Protein AF-A0A4Q4V9P5-F1 (afdb_monomer)

pLDDT: mean 83.73, std 13.85, range [44.72, 98.06]

Radius of gyration: 25.58 Å; Cα contacts (8 Å, |Δi|>4): 41; chains: 1; bounding box: 53×33×78 Å

Solvent-accessible surface area (backbone atoms only — not comparable to full-atom values): 6471 Å² total; per-residue (Å²): 137,84,85,77,82,75,80,79,48,75,67,56,53,50,54,52,51,49,55,50,50,52,51,50,50,51,51,50,60,70,66,47,73,77,72,51,42,50,58,52,49,56,57,54,53,74,74,48,56,68,74,62,27,68,66,43,48,65,42,52,48,39,56,76,77,36,54,87,86,70,34,49,71,67,35,53,52,36,50,66,35,52,64,52,38,52,54,52,53,38,74,74,69,56,60,74,64,58,57,51,50,52,53,53,54,62,76,71,110

Sequence (109 aa):
MSTSTQAPSAVQQLQARIKEFEKQVQQLAAAAPIPKPADRILAVATFLTGDALDWFEPVMRNYLENSKADQEKNTKTLFFNYVNFEEKLKANFENPDKERTAAQQILRL

Mean predicted aligned error: 13.12 Å

Structure (mmCIF, N/CA/C/O backbone):
data_AF-A0A4Q4V9P5-F1
#
_entry.id   AF-A0A4Q4V9P5-F1
#
loop_
_atom_site.group_PDB
_atom_site.id
_atom_site.type_symbol
_atom_site.label_atom_id
_atom_site.label_alt_id
_atom_site.label_comp_id
_atom_site.label_asym_id
_atom_site.label_entity_id
_atom_site.label_seq_id
_atom_site.pdbx_PDB_ins_code
_atom_site.Cartn_x
_atom_site.Cartn_y
_atom_site.Cartn_z
_atom_site.occupancy
_atom_site.B_iso_or_equiv
_atom_site.auth_seq_id
_atom_site.auth_comp_id
_atom_site.auth_asym_id
_atom_site.auth_atom_id
_atom_site.pdbx_PDB_model_num
ATOM 1 N N . MET A 1 1 ? 24.947 10.610 64.861 1.00 44.72 1 MET A N 1
ATOM 2 C CA . MET A 1 1 ? 23.774 11.179 64.167 1.00 44.72 1 MET A CA 1
ATOM 3 C C . MET A 1 1 ? 23.387 10.205 63.070 1.00 44.72 1 MET A C 1
ATOM 5 O O . MET A 1 1 ? 24.099 10.120 62.080 1.00 44.72 1 MET A O 1
ATOM 9 N N . SER A 1 2 ? 22.357 9.392 63.293 1.00 48.12 2 SER A N 1
ATOM 10 C CA . SER A 1 2 ? 21.943 8.357 62.341 1.00 48.12 2 SER A CA 1
ATOM 11 C C . SER A 1 2 ? 20.871 8.935 61.428 1.00 48.12 2 SER A C 1
ATOM 13 O O . SER A 1 2 ? 19.750 9.178 61.868 1.00 48.12 2 SER A O 1
ATOM 15 N N . THR A 1 3 ? 21.206 9.193 60.167 1.00 49.91 3 THR A N 1
ATOM 16 C CA . THR A 1 3 ? 20.213 9.533 59.145 1.00 49.91 3 THR A CA 1
ATOM 17 C C . THR A 1 3 ? 19.441 8.268 58.802 1.00 49.91 3 THR A C 1
ATOM 19 O O . THR A 1 3 ? 19.940 7.396 58.096 1.00 49.91 3 THR A O 1
ATOM 22 N N . SER A 1 4 ? 18.242 8.139 59.362 1.00 49.66 4 SER A N 1
ATOM 23 C CA . SER A 1 4 ? 17.303 7.086 58.996 1.00 49.66 4 SER A CA 1
ATOM 24 C C . SER A 1 4 ? 16.743 7.409 57.610 1.00 49.66 4 SER A C 1
ATOM 26 O O . SER A 1 4 ? 16.016 8.388 57.439 1.00 49.66 4 SER A O 1
ATOM 28 N N . THR A 1 5 ? 17.135 6.635 56.599 1.00 63.81 5 THR A N 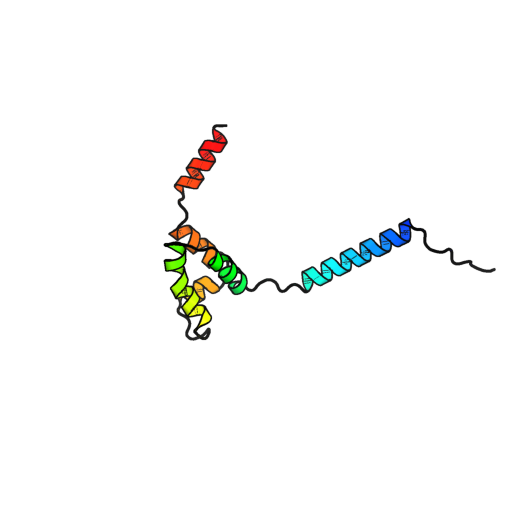1
ATOM 29 C CA . THR A 1 5 ? 16.553 6.718 55.258 1.00 63.81 5 THR A CA 1
ATOM 30 C C . THR A 1 5 ? 15.109 6.237 55.338 1.00 63.81 5 THR A C 1
ATOM 32 O O . THR A 1 5 ? 14.842 5.042 55.453 1.00 63.81 5 THR A O 1
ATOM 35 N N . GLN A 1 6 ? 14.171 7.181 55.328 1.00 69.56 6 GLN A N 1
ATOM 36 C CA . GLN A 1 6 ? 12.744 6.892 55.341 1.00 69.56 6 GLN A CA 1
ATOM 37 C C . GLN A 1 6 ? 12.351 6.219 54.019 1.00 69.56 6 GLN A C 1
ATOM 39 O O . GLN A 1 6 ? 12.716 6.693 52.941 1.00 69.56 6 GLN A O 1
ATOM 44 N N . ALA A 1 7 ? 11.633 5.097 54.100 1.00 75.69 7 ALA A N 1
ATOM 45 C CA . ALA A 1 7 ? 11.156 4.394 52.916 1.00 75.69 7 ALA A CA 1
ATOM 46 C C . ALA A 1 7 ? 10.215 5.302 52.096 1.00 75.69 7 ALA A C 1
ATOM 48 O O . ALA A 1 7 ? 9.404 6.024 52.687 1.00 75.69 7 ALA A O 1
ATOM 49 N N . PRO A 1 8 ? 10.299 5.277 50.753 1.00 78.38 8 PRO A N 1
ATOM 50 C CA . PRO A 1 8 ? 9.477 6.130 49.908 1.00 78.38 8 PRO A CA 1
ATOM 51 C C . PRO A 1 8 ? 7.991 5.818 50.092 1.00 78.38 8 PRO A C 1
ATOM 53 O O . PRO A 1 8 ? 7.591 4.654 50.173 1.00 78.38 8 PRO A O 1
ATOM 56 N N . SER A 1 9 ? 7.169 6.865 50.130 1.00 90.69 9 SER A N 1
ATOM 57 C CA . SER A 1 9 ? 5.720 6.740 50.293 1.00 90.69 9 SER A CA 1
ATOM 58 C C . SER A 1 9 ? 5.076 6.032 49.096 1.00 90.69 9 SER A C 1
ATOM 60 O O . SER A 1 9 ? 5.631 5.996 47.996 1.00 90.69 9 SER A O 1
ATOM 62 N N . ALA A 1 10 ? 3.857 5.519 49.276 1.00 89.12 10 ALA A N 1
ATOM 63 C CA . ALA A 1 10 ? 3.098 4.886 48.194 1.00 89.12 10 ALA A CA 1
ATOM 64 C C . ALA A 1 10 ? 2.928 5.807 46.965 1.00 89.12 10 ALA A C 1
ATOM 66 O O . ALA A 1 10 ? 2.981 5.346 45.826 1.00 89.12 10 ALA A O 1
ATOM 67 N N . VAL A 1 11 ? 2.797 7.120 47.186 1.00 92.12 11 VAL A N 1
ATOM 68 C CA . VAL A 1 11 ? 2.692 8.121 46.112 1.00 92.12 11 VAL A CA 1
ATOM 69 C C . VAL A 1 11 ? 4.005 8.240 45.335 1.00 92.12 11 VAL A C 1
ATOM 71 O O . VAL A 1 11 ? 3.989 8.254 44.106 1.00 92.12 11 VAL A O 1
ATOM 74 N N . GLN A 1 12 ? 5.147 8.264 46.026 1.00 87.94 12 GLN A N 1
ATOM 75 C CA . GLN A 1 12 ? 6.465 8.325 45.383 1.00 87.94 12 GLN A CA 1
ATOM 76 C C . GLN A 1 12 ? 6.755 7.055 44.573 1.00 87.94 12 GLN A C 1
ATOM 78 O O . GLN A 1 12 ? 7.288 7.128 43.466 1.00 87.94 12 GLN A O 1
ATOM 83 N N . GLN A 1 13 ? 6.345 5.895 45.090 1.00 88.38 13 GLN A N 1
ATOM 84 C CA . GLN A 1 13 ? 6.458 4.622 44.378 1.00 88.38 13 GLN A CA 1
ATOM 85 C C . GLN A 1 13 ? 5.586 4.596 43.113 1.00 88.38 13 GLN A C 1
ATOM 87 O O . GLN A 1 13 ? 6.043 4.154 42.059 1.00 88.38 13 GLN A O 1
ATOM 92 N N . LEU A 1 14 ? 4.353 5.111 43.182 1.00 88.94 14 LEU A N 1
ATOM 93 C CA . LEU A 1 14 ? 3.466 5.202 42.020 1.00 88.94 14 LEU A CA 1
ATOM 94 C C . LEU A 1 14 ? 4.024 6.151 40.948 1.00 88.94 14 LEU A C 1
ATOM 96 O O . LEU A 1 14 ? 4.045 5.797 39.771 1.00 88.94 14 LEU A O 1
ATOM 100 N N . GLN A 1 15 ? 4.543 7.316 41.345 1.00 90.06 15 GLN A N 1
ATOM 101 C CA . GLN A 1 15 ? 5.168 8.274 40.425 1.00 90.06 15 GLN A CA 1
ATOM 102 C C . GLN A 1 15 ? 6.398 7.693 39.716 1.00 90.06 15 GLN A C 1
ATOM 104 O O . GLN A 1 15 ? 6.576 7.909 38.517 1.00 90.06 15 GLN A O 1
ATOM 109 N N . ALA A 1 16 ? 7.235 6.934 40.430 1.00 94.81 16 ALA A N 1
ATOM 110 C CA . ALA A 1 16 ? 8.385 6.259 39.833 1.00 94.81 16 ALA A CA 1
ATOM 111 C C . ALA A 1 16 ? 7.954 5.215 38.790 1.00 94.81 16 ALA A C 1
ATOM 113 O O . ALA A 1 16 ? 8.531 5.150 37.707 1.00 94.81 16 ALA A O 1
ATOM 114 N N . ARG A 1 17 ? 6.895 4.446 39.081 1.00 89.00 17 ARG A N 1
ATOM 115 C CA . ARG A 1 17 ? 6.342 3.457 38.144 1.00 89.00 17 ARG A CA 1
ATOM 116 C C . ARG A 1 17 ? 5.740 4.095 36.895 1.00 89.00 17 ARG A C 1
ATOM 118 O O . ARG A 1 17 ? 5.916 3.544 35.816 1.00 89.00 17 ARG A O 1
ATOM 125 N N . ILE A 1 18 ? 5.066 5.239 37.026 1.00 92.06 18 ILE A N 1
ATOM 126 C CA . ILE A 1 18 ? 4.519 5.978 35.877 1.00 92.06 18 ILE A CA 1
ATOM 127 C C . ILE A 1 18 ? 5.650 6.448 34.960 1.00 92.06 18 ILE A C 1
ATOM 129 O O . ILE A 1 18 ? 5.606 6.174 33.767 1.00 92.06 18 ILE A O 1
ATOM 133 N N . LYS A 1 19 ? 6.700 7.068 35.512 1.00 92.88 19 LYS A N 1
ATOM 134 C CA . LYS A 1 19 ? 7.856 7.520 34.716 1.00 92.88 19 LYS A CA 1
ATOM 135 C C . LYS A 1 19 ? 8.561 6.373 33.995 1.00 92.88 19 LYS A C 1
ATOM 137 O O . LYS A 1 19 ? 8.980 6.519 32.851 1.00 92.88 19 LYS A O 1
ATOM 142 N N . GLU A 1 20 ? 8.701 5.233 34.665 1.00 94.12 20 GLU A N 1
ATOM 143 C CA . GLU A 1 20 ? 9.303 4.048 34.055 1.00 94.12 20 GLU A CA 1
ATOM 144 C C . GLU A 1 20 ? 8.416 3.482 32.940 1.00 94.12 20 GLU A C 1
ATOM 146 O O . GLU A 1 20 ? 8.907 3.155 31.862 1.00 94.12 20 GLU A O 1
ATOM 151 N N . PHE A 1 21 ? 7.100 3.445 33.150 1.00 89.12 21 PHE A N 1
ATOM 152 C CA . PHE A 1 21 ? 6.150 3.043 32.119 1.00 89.12 21 PHE A CA 1
ATOM 153 C C . PHE A 1 21 ? 6.192 3.974 30.899 1.00 89.12 21 PHE A C 1
ATOM 155 O O . PHE A 1 21 ? 6.267 3.499 29.769 1.00 89.12 21 PHE A O 1
ATOM 162 N N . GLU A 1 22 ? 6.220 5.292 31.105 1.00 86.06 22 GLU A N 1
ATOM 163 C CA . GLU A 1 22 ? 6.345 6.280 30.024 1.00 86.06 22 GLU A CA 1
ATOM 164 C C . GLU A 1 22 ? 7.616 6.060 29.198 1.00 86.06 22 GLU A C 1
ATOM 166 O O . GLU A 1 22 ? 7.573 6.062 27.966 1.00 86.06 22 GLU A O 1
ATOM 171 N N . LYS A 1 23 ? 8.744 5.803 29.866 1.00 91.75 23 LYS A N 1
ATOM 172 C CA . LYS A 1 23 ? 10.014 5.497 29.205 1.00 91.75 23 LYS A CA 1
ATOM 173 C C . LYS A 1 23 ? 9.933 4.209 28.384 1.00 91.75 23 LYS A 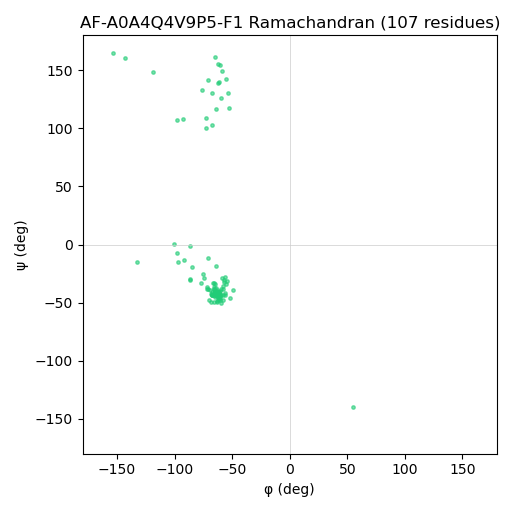C 1
ATOM 175 O O . LYS A 1 23 ? 10.432 4.175 27.260 1.00 91.75 23 LYS A O 1
ATOM 180 N N . GLN A 1 24 ? 9.295 3.169 28.917 1.00 77.81 24 GLN A N 1
ATOM 181 C CA . GLN A 1 24 ? 9.095 1.908 28.199 1.00 77.81 24 GLN A CA 1
ATOM 182 C C . GLN A 1 24 ? 8.197 2.089 26.973 1.00 77.81 24 GLN A C 1
ATOM 184 O O . GLN A 1 24 ? 8.513 1.563 25.909 1.00 77.81 24 GLN A O 1
ATOM 189 N N . VAL A 1 25 ? 7.128 2.885 27.080 1.00 80.19 25 VAL A N 1
ATOM 190 C CA . VAL A 1 25 ? 6.261 3.226 25.943 1.00 80.19 25 VAL A CA 1
ATOM 191 C C . VAL A 1 25 ? 7.037 3.999 24.877 1.00 80.19 25 VAL A C 1
ATOM 193 O O . VAL A 1 25 ? 6.931 3.672 23.698 1.00 80.19 25 VAL A O 1
ATOM 196 N N . GLN A 1 26 ? 7.862 4.975 25.264 1.00 76.44 26 GLN A N 1
ATOM 197 C CA . GLN A 1 26 ? 8.708 5.716 24.322 1.00 76.44 26 GLN A CA 1
ATOM 198 C C . GLN A 1 26 ? 9.737 4.813 23.635 1.00 76.44 26 GLN A C 1
ATOM 200 O O . GLN A 1 26 ? 9.939 4.927 22.429 1.00 76.44 26 GLN A O 1
ATOM 205 N N . GLN A 1 27 ? 10.359 3.891 24.373 1.00 73.50 27 GLN A N 1
ATOM 206 C CA . GLN A 1 27 ? 11.296 2.923 23.804 1.00 73.50 27 GLN A CA 1
ATOM 207 C C . GLN A 1 27 ? 10.606 1.947 22.855 1.00 73.50 27 GLN A C 1
ATOM 209 O O . GLN A 1 27 ? 11.135 1.695 21.779 1.00 73.50 27 GLN A O 1
ATOM 214 N N . LEU A 1 28 ? 9.422 1.440 23.205 1.00 72.31 28 LEU A N 1
ATOM 215 C CA . LEU A 1 28 ? 8.637 0.575 22.328 1.00 72.31 28 LEU A CA 1
ATOM 216 C C . LEU A 1 28 ? 8.191 1.317 21.062 1.00 72.31 28 LEU A C 1
ATOM 218 O O . LEU A 1 28 ? 8.312 0.772 19.972 1.00 72.31 28 LEU A O 1
ATOM 222 N N . ALA A 1 29 ? 7.722 2.560 21.184 1.00 71.06 29 ALA A N 1
ATOM 223 C CA . ALA A 1 29 ? 7.320 3.381 20.044 1.00 71.06 29 ALA A CA 1
ATOM 224 C C . ALA A 1 29 ? 8.505 3.738 19.130 1.00 71.06 29 ALA A C 1
ATOM 226 O O . ALA A 1 29 ? 8.351 3.756 17.914 1.00 71.06 29 ALA A O 1
ATOM 227 N N . ALA A 1 30 ? 9.689 3.983 19.698 1.00 71.25 30 ALA A N 1
ATOM 228 C CA . ALA A 1 30 ? 10.917 4.222 18.939 1.00 71.25 30 ALA A CA 1
ATOM 229 C C . ALA A 1 30 ? 11.498 2.938 18.315 1.00 71.25 30 ALA A C 1
ATOM 231 O O . ALA A 1 30 ? 12.162 3.005 17.283 1.00 71.25 30 ALA A O 1
ATOM 232 N N . ALA A 1 31 ? 11.267 1.781 18.944 1.00 68.31 31 ALA A N 1
ATOM 233 C CA . ALA A 1 31 ? 11.693 0.470 18.459 1.00 68.31 31 ALA A CA 1
ATOM 234 C C . ALA A 1 31 ? 10.705 -0.153 17.465 1.00 68.31 31 ALA A C 1
ATOM 236 O O . ALA A 1 31 ? 11.086 -1.055 16.718 1.00 68.31 31 ALA A O 1
ATOM 237 N N . ALA A 1 32 ? 9.451 0.309 17.441 1.00 67.81 32 ALA A N 1
ATOM 238 C CA . ALA A 1 32 ? 8.489 -0.074 16.425 1.00 67.81 32 ALA A CA 1
ATOM 239 C C . ALA A 1 32 ? 9.005 0.441 15.072 1.00 67.81 32 ALA A C 1
ATOM 241 O O . ALA A 1 32 ? 9.149 1.655 14.898 1.00 67.81 32 ALA A O 1
ATOM 242 N N . PRO A 1 33 ? 9.321 -0.444 14.110 1.00 67.25 33 PRO A N 1
ATOM 243 C CA . PRO A 1 33 ? 9.747 0.011 12.802 1.00 67.25 33 PRO A CA 1
ATOM 244 C C . PRO A 1 33 ? 8.624 0.858 12.211 1.00 67.25 33 PRO A C 1
ATOM 246 O O . PRO A 1 33 ? 7.482 0.404 12.127 1.00 67.25 33 PRO A O 1
ATOM 249 N N . ILE A 1 34 ? 8.951 2.088 11.802 1.00 63.78 34 ILE A N 1
ATOM 250 C CA . ILE A 1 34 ? 8.072 2.863 10.927 1.00 63.78 34 ILE A CA 1
ATOM 251 C C . ILE A 1 34 ? 7.776 1.937 9.743 1.00 63.78 34 ILE A C 1
ATOM 253 O O . ILE A 1 34 ? 8.735 1.535 9.070 1.00 63.78 34 ILE A O 1
ATOM 257 N N . PRO A 1 35 ? 6.508 1.542 9.512 1.00 69.81 35 PRO A N 1
ATOM 258 C CA . PRO A 1 35 ? 6.189 0.607 8.447 1.00 69.81 35 PRO A CA 1
ATOM 259 C C . PRO A 1 35 ? 6.765 1.152 7.150 1.00 69.81 35 PRO A C 1
ATOM 261 O O . PRO A 1 35 ? 6.570 2.335 6.836 1.00 69.81 35 PRO A O 1
ATOM 264 N N . LYS A 1 36 ? 7.500 0.324 6.399 1.00 85.06 36 LYS A N 1
ATOM 265 C CA . LYS A 1 36 ? 7.976 0.775 5.093 1.00 85.06 36 LYS A CA 1
ATOM 266 C C . LYS A 1 36 ? 6.740 1.130 4.266 1.00 85.06 36 LYS A C 1
ATOM 268 O O . LYS A 1 36 ? 5.696 0.496 4.437 1.00 85.06 36 LYS A O 1
ATOM 273 N N . PRO A 1 37 ? 6.827 2.100 3.343 1.00 87.81 37 PRO A N 1
ATOM 274 C CA . PRO A 1 37 ? 5.687 2.445 2.500 1.00 87.81 37 PRO A CA 1
ATOM 275 C C . PRO A 1 37 ? 5.040 1.219 1.845 1.00 87.81 37 PRO A C 1
ATOM 277 O O . PRO A 1 37 ? 3.819 1.110 1.826 1.00 87.81 37 PRO A O 1
ATOM 280 N N . ALA A 1 38 ? 5.863 0.259 1.415 1.00 90.75 38 ALA A N 1
ATOM 281 C CA . ALA A 1 38 ? 5.416 -1.014 0.870 1.00 90.75 38 ALA A CA 1
ATOM 282 C C . ALA A 1 38 ? 4.570 -1.848 1.844 1.00 90.75 38 ALA A C 1
ATOM 284 O O . ALA A 1 38 ? 3.532 -2.355 1.437 1.00 90.75 38 ALA A O 1
ATOM 285 N N . ASP A 1 39 ? 4.956 -1.945 3.119 1.00 90.38 39 ASP A N 1
ATOM 286 C CA . ASP A 1 39 ? 4.217 -2.721 4.124 1.00 90.38 39 ASP A CA 1
ATOM 287 C C . ASP A 1 39 ? 2.806 -2.149 4.314 1.00 90.38 39 ASP A C 1
ATOM 289 O O . ASP A 1 39 ? 1.820 -2.882 4.372 1.00 90.38 39 ASP A O 1
ATOM 293 N N . ARG A 1 40 ? 2.695 -0.814 4.336 1.00 90.88 40 ARG A N 1
ATOM 294 C CA . ARG A 1 40 ? 1.404 -0.122 4.432 1.00 90.88 40 ARG A CA 1
ATOM 295 C C . ARG A 1 40 ? 0.556 -0.317 3.175 1.00 90.88 40 ARG A C 1
ATOM 297 O O . ARG A 1 40 ? -0.642 -0.554 3.290 1.00 90.88 40 ARG A O 1
ATOM 304 N N . ILE A 1 41 ? 1.163 -0.218 1.993 1.00 93.44 41 ILE A N 1
ATOM 305 C CA . ILE A 1 41 ? 0.476 -0.430 0.711 1.00 93.44 41 ILE A CA 1
ATOM 306 C C . ILE A 1 41 ? -0.062 -1.863 0.625 1.00 93.44 41 ILE A C 1
ATOM 308 O O . ILE A 1 41 ? -1.234 -2.048 0.313 1.00 93.44 41 ILE A O 1
ATOM 312 N N . LEU A 1 42 ? 0.753 -2.868 0.963 1.00 92.75 42 LEU A N 1
ATOM 313 C CA . LEU A 1 42 ? 0.342 -4.275 0.960 1.00 92.75 42 LEU A CA 1
ATOM 314 C C . LEU A 1 42 ? -0.771 -4.545 1.977 1.00 92.75 42 LEU A C 1
ATOM 316 O O . LEU A 1 42 ? -1.713 -5.265 1.663 1.00 92.75 42 LEU A O 1
ATOM 320 N N . ALA A 1 43 ? -0.715 -3.929 3.161 1.00 88.38 43 ALA A N 1
ATOM 321 C CA . ALA A 1 43 ? -1.800 -4.026 4.133 1.00 88.38 43 ALA A CA 1
ATOM 322 C C . ALA A 1 43 ? -3.119 -3.461 3.578 1.00 88.38 43 ALA A C 1
ATOM 324 O O . ALA A 1 43 ? -4.147 -4.126 3.677 1.00 88.38 43 ALA A O 1
ATOM 325 N N . VAL A 1 44 ? -3.103 -2.278 2.948 1.00 88.56 44 VAL A N 1
ATOM 326 C CA . VAL A 1 44 ? -4.309 -1.700 2.322 1.00 88.56 44 VAL A CA 1
ATOM 327 C C . VAL A 1 44 ? -4.808 -2.563 1.162 1.00 88.56 44 VAL A C 1
ATOM 329 O O . VAL A 1 44 ? -6.015 -2.745 1.020 1.00 88.56 44 VAL A O 1
ATOM 332 N N . ALA A 1 45 ? -3.899 -3.154 0.382 1.00 89.56 45 ALA A N 1
ATOM 333 C CA . ALA A 1 45 ? -4.247 -4.036 -0.727 1.00 89.56 45 ALA A CA 1
ATOM 334 C C . ALA A 1 45 ? -5.114 -5.232 -0.297 1.00 89.56 45 ALA A C 1
ATOM 336 O O . ALA A 1 45 ? -5.973 -5.655 -1.065 1.00 89.56 45 ALA A O 1
ATOM 337 N N . THR A 1 46 ? -4.967 -5.724 0.943 1.00 90.25 46 THR A N 1
ATOM 338 C CA . THR A 1 46 ? -5.813 -6.812 1.481 1.00 90.25 46 THR A CA 1
ATOM 339 C C . THR A 1 46 ? -7.297 -6.451 1.615 1.00 90.25 46 THR A C 1
ATOM 341 O O . THR A 1 46 ? -8.133 -7.347 1.705 1.00 90.25 46 THR A O 1
ATOM 344 N N . PHE A 1 47 ? -7.635 -5.158 1.608 1.00 89.69 47 PHE A N 1
ATOM 345 C CA . PHE A 1 47 ? -9.012 -4.663 1.678 1.00 89.69 47 PHE A CA 1
ATOM 346 C C . PHE A 1 47 ? -9.595 -4.304 0.305 1.00 89.69 47 PHE A C 1
ATOM 348 O O . PHE A 1 47 ? -10.781 -3.981 0.215 1.00 89.69 47 PHE A O 1
ATOM 355 N N . LEU A 1 48 ? -8.789 -4.329 -0.763 1.00 88.38 48 LEU A N 1
ATOM 356 C CA . LEU A 1 48 ? -9.277 -4.063 -2.113 1.00 88.38 48 LEU A CA 1
ATOM 357 C C . LEU A 1 48 ? -10.136 -5.230 -2.601 1.00 88.38 48 LEU A C 1
ATOM 359 O O . LEU A 1 48 ? -9.833 -6.397 -2.365 1.00 88.38 48 LEU A O 1
ATOM 363 N N . THR A 1 49 ? -11.213 -4.904 -3.309 1.00 88.44 49 THR A N 1
ATOM 364 C CA . THR A 1 49 ? -12.143 -5.875 -3.899 1.00 88.44 49 THR A CA 1
ATOM 365 C C . THR A 1 49 ? -12.630 -5.369 -5.258 1.00 88.44 49 THR A C 1
ATOM 367 O O . THR A 1 49 ? -12.523 -4.173 -5.544 1.00 88.44 49 THR A O 1
ATOM 370 N N . GLY A 1 50 ? -13.147 -6.273 -6.098 1.00 92.06 50 GLY A N 1
ATOM 371 C CA . GLY A 1 50 ? -13.681 -5.942 -7.426 1.00 92.06 50 GLY A CA 1
ATOM 372 C C . GLY A 1 50 ? -12.670 -5.201 -8.307 1.00 92.06 50 GLY A C 1
ATOM 373 O O . GLY A 1 50 ? -11.474 -5.477 -8.244 1.00 92.06 50 GLY A O 1
ATOM 374 N N . ASP A 1 51 ? -13.147 -4.206 -9.055 1.00 87.75 51 ASP A N 1
ATOM 375 C CA . ASP A 1 51 ? -12.349 -3.433 -10.019 1.00 87.75 51 ASP A CA 1
ATOM 376 C C . ASP A 1 51 ? -11.079 -2.802 -9.412 1.00 87.75 51 ASP A C 1
ATOM 378 O O . ASP A 1 51 ? -10.059 -2.668 -10.089 1.00 87.75 51 ASP A O 1
ATOM 382 N N . ALA A 1 52 ? -11.109 -2.434 -8.125 1.00 90.06 52 ALA A N 1
ATOM 383 C CA . ALA A 1 52 ? -9.946 -1.874 -7.437 1.00 90.06 52 ALA A CA 1
ATOM 384 C C . ALA A 1 52 ? -8.859 -2.921 -7.170 1.00 90.06 52 ALA A C 1
ATOM 386 O O . ALA A 1 52 ? -7.668 -2.609 -7.265 1.00 90.06 52 ALA A O 1
ATOM 387 N N . LEU A 1 53 ? -9.257 -4.160 -6.861 1.00 92.00 53 LEU A N 1
ATOM 388 C CA . LEU A 1 53 ? -8.324 -5.274 -6.742 1.00 92.00 53 LEU A CA 1
ATOM 389 C C . LEU A 1 53 ? -7.778 -5.651 -8.118 1.00 92.00 53 LEU A C 1
ATOM 391 O O . LEU A 1 53 ? -6.563 -5.715 -8.264 1.00 92.00 53 LEU A O 1
ATOM 395 N N . ASP A 1 54 ? -8.638 -5.804 -9.127 1.00 94.50 54 ASP A N 1
ATOM 396 C CA . ASP A 1 54 ? -8.229 -6.168 -10.492 1.00 94.50 54 ASP A CA 1
ATOM 397 C C . ASP A 1 54 ? -7.228 -5.163 -11.085 1.00 94.50 54 ASP A C 1
ATOM 399 O O . ASP A 1 54 ? -6.277 -5.540 -11.771 1.00 94.50 54 ASP A O 1
ATOM 403 N N . TRP A 1 55 ? -7.392 -3.875 -10.767 1.00 95.06 55 TRP A N 1
ATOM 404 C CA . TRP A 1 55 ? -6.441 -2.830 -11.138 1.00 95.06 55 TRP A CA 1
ATOM 405 C C . TRP A 1 55 ? -5.088 -2.952 -10.420 1.00 95.06 55 TRP A C 1
ATOM 407 O O . TRP A 1 55 ? -4.038 -2.735 -11.034 1.00 95.06 55 TRP A O 1
ATOM 417 N N . PHE A 1 56 ? -5.089 -3.252 -9.118 1.00 96.25 56 PHE A N 1
ATOM 418 C CA . PHE A 1 56 ? -3.872 -3.223 -8.303 1.00 96.25 56 PHE A CA 1
ATOM 419 C C . PHE A 1 56 ? -3.083 -4.538 -8.328 1.00 96.25 56 PHE A C 1
ATOM 421 O O . PHE A 1 56 ? -1.858 -4.534 -8.214 1.00 96.25 56 PHE A O 1
ATOM 428 N N . GLU A 1 57 ? -3.764 -5.664 -8.501 1.00 96.31 57 GLU A N 1
ATOM 429 C CA . GLU A 1 57 ? -3.211 -7.014 -8.466 1.00 96.31 57 GLU A CA 1
ATOM 430 C C . GLU A 1 57 ? -1.990 -7.231 -9.390 1.00 96.31 57 GLU A C 1
ATOM 432 O O . GLU A 1 57 ? -0.969 -7.714 -8.889 1.00 96.31 57 GLU A O 1
ATOM 437 N N . PRO A 1 58 ? -1.969 -6.793 -10.669 1.00 97.62 58 PRO A N 1
ATOM 438 C CA . PRO A 1 58 ? -0.772 -6.926 -11.504 1.00 97.62 58 PRO A CA 1
ATOM 439 C C . PRO A 1 58 ? 0.411 -6.090 -10.992 1.00 97.62 58 PRO A C 1
ATOM 441 O O . PRO A 1 58 ? 1.559 -6.528 -11.082 1.00 97.62 58 PRO A O 1
ATOM 444 N N . VAL A 1 59 ? 0.150 -4.917 -10.403 1.00 97.06 59 VAL A N 1
ATOM 445 C CA . VAL A 1 59 ? 1.186 -4.075 -9.781 1.00 97.06 59 VAL A CA 1
ATOM 446 C C . VAL A 1 59 ? 1.749 -4.764 -8.537 1.00 97.06 59 VAL A C 1
ATOM 448 O O . VAL A 1 59 ? 2.964 -4.789 -8.330 1.00 97.06 59 VAL A O 1
ATOM 451 N N . MET A 1 60 ? 0.871 -5.350 -7.721 1.00 96.00 60 MET A N 1
ATOM 452 C CA . MET A 1 60 ? 1.243 -6.091 -6.520 1.00 96.00 60 MET A CA 1
ATOM 453 C C . MET A 1 60 ? 2.094 -7.320 -6.858 1.00 96.00 60 MET A C 1
ATOM 455 O O . MET A 1 60 ? 3.162 -7.485 -6.268 1.00 96.00 60 MET A O 1
ATOM 459 N N . ARG A 1 61 ? 1.686 -8.139 -7.840 1.00 97.31 61 ARG A N 1
ATOM 460 C CA . ARG A 1 61 ? 2.496 -9.273 -8.322 1.00 97.31 61 ARG A CA 1
ATOM 461 C C . ARG A 1 61 ? 3.855 -8.812 -8.824 1.00 97.31 61 ARG A C 1
ATOM 463 O O . ARG A 1 61 ? 4.875 -9.342 -8.394 1.00 97.31 61 ARG A O 1
ATOM 470 N N . ASN A 1 62 ? 3.894 -7.768 -9.657 1.00 98.06 62 ASN A N 1
ATOM 471 C CA . ASN A 1 62 ? 5.157 -7.248 -10.170 1.00 98.06 62 ASN A CA 1
ATOM 472 C C . ASN A 1 62 ? 6.106 -6.820 -9.035 1.00 98.06 62 ASN A C 1
ATOM 474 O O . ASN A 1 62 ? 7.302 -7.092 -9.121 1.00 98.06 62 ASN A O 1
ATOM 478 N N . TYR A 1 63 ? 5.586 -6.217 -7.960 1.00 96.88 63 TYR A N 1
ATOM 479 C CA . TYR A 1 63 ? 6.379 -5.852 -6.784 1.00 96.88 63 TYR A CA 1
ATOM 480 C C . TYR A 1 63 ? 6.941 -7.066 -6.031 1.00 96.88 63 TYR A C 1
ATOM 482 O O . TYR A 1 63 ? 8.109 -7.048 -5.642 1.00 96.88 63 TYR A O 1
ATOM 490 N N . LEU A 1 64 ? 6.119 -8.097 -5.813 1.00 95.56 64 LEU A N 1
ATOM 491 C CA . LEU A 1 64 ? 6.470 -9.271 -5.005 1.00 95.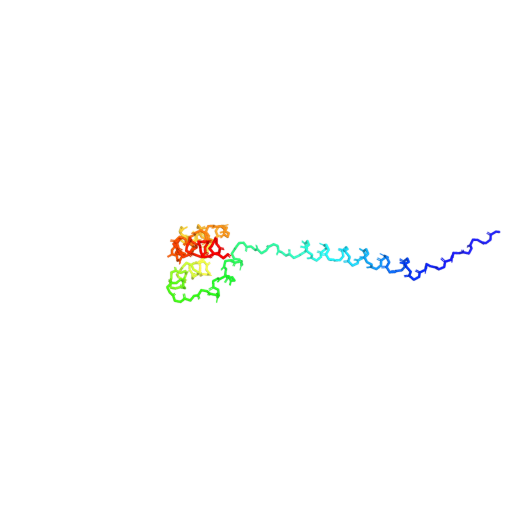56 64 LEU A CA 1
ATOM 492 C C . LEU A 1 64 ? 7.386 -10.258 -5.739 1.00 95.56 64 LEU A C 1
ATOM 494 O O . LEU A 1 64 ? 8.220 -10.904 -5.109 1.00 95.56 64 LEU A O 1
ATOM 498 N N . GLU A 1 65 ? 7.232 -10.376 -7.055 1.00 97.25 65 GLU A N 1
ATOM 499 C CA . GLU A 1 65 ? 7.883 -11.418 -7.856 1.00 97.25 65 GLU A CA 1
ATOM 500 C C . GLU A 1 65 ? 9.178 -10.948 -8.530 1.00 97.25 65 GLU A C 1
ATOM 502 O O . GLU A 1 65 ? 9.968 -11.774 -8.981 1.00 97.25 65 GLU A O 1
ATOM 507 N N . ASN A 1 66 ? 9.426 -9.634 -8.594 1.00 95.88 66 ASN A N 1
ATOM 508 C CA . ASN A 1 66 ? 10.570 -9.076 -9.316 1.00 95.88 66 ASN A CA 1
ATOM 509 C C . ASN A 1 66 ? 11.518 -8.305 -8.403 1.00 95.88 66 ASN A C 1
ATOM 511 O O . ASN A 1 66 ? 11.118 -7.630 -7.448 1.00 95.88 66 ASN A O 1
ATOM 515 N N . SER A 1 67 ? 12.802 -8.334 -8.766 1.00 95.62 67 SER A N 1
ATOM 516 C CA . SER A 1 67 ? 13.804 -7.477 -8.143 1.00 95.62 67 SER A CA 1
ATOM 517 C C . SER A 1 67 ? 13.451 -6.001 -8.360 1.00 95.62 67 SER A C 1
ATOM 519 O O . SER A 1 67 ? 12.826 -5.625 -9.353 1.00 95.62 67 SER A O 1
ATOM 521 N N . LYS A 1 68 ? 13.917 -5.115 -7.472 1.00 91.12 68 LYS A N 1
ATOM 522 C CA . LYS A 1 68 ? 13.686 -3.669 -7.625 1.00 91.12 68 LYS A CA 1
ATOM 523 C C . LYS A 1 68 ? 14.194 -3.127 -8.970 1.00 91.12 68 LYS A C 1
ATOM 525 O O . LYS A 1 68 ? 13.660 -2.131 -9.444 1.00 91.12 68 LYS A O 1
ATOM 530 N N . ALA A 1 69 ? 15.213 -3.737 -9.579 1.00 95.75 69 ALA A N 1
ATOM 531 C CA . ALA A 1 69 ? 15.710 -3.320 -10.889 1.00 95.75 69 ALA A CA 1
ATOM 532 C C . ALA A 1 69 ? 14.724 -3.682 -12.013 1.00 95.75 69 ALA A C 1
ATOM 534 O O . ALA A 1 69 ? 14.477 -2.842 -12.881 1.00 95.75 69 ALA A O 1
ATOM 535 N N . ASP A 1 70 ? 14.089 -4.849 -11.917 1.00 97.69 70 ASP A N 1
ATOM 536 C CA . ASP A 1 70 ? 13.241 -5.440 -12.963 1.00 97.69 70 ASP A CA 1
ATOM 537 C C . ASP A 1 70 ? 11.758 -5.074 -12.826 1.00 97.69 70 ASP A C 1
ATOM 539 O O . ASP A 1 70 ? 10.981 -5.238 -13.763 1.00 97.69 70 ASP A O 1
ATOM 543 N N . GLN A 1 71 ? 11.357 -4.518 -11.679 1.00 97.56 71 GLN A N 1
ATOM 544 C CA . GLN A 1 71 ? 10.013 -3.976 -11.491 1.00 97.56 71 GLN A CA 1
ATOM 545 C C . GLN A 1 71 ? 9.671 -2.930 -12.558 1.00 97.56 71 GLN A C 1
ATOM 547 O O . GLN A 1 71 ? 10.485 -2.075 -12.935 1.00 97.56 71 GLN A O 1
ATOM 552 N N . GLU A 1 72 ? 8.418 -2.946 -12.991 1.00 97.94 72 GLU A N 1
ATOM 553 C CA . GLU A 1 72 ? 7.887 -1.981 -13.937 1.00 97.94 72 GLU A CA 1
ATOM 554 C C . GLU A 1 72 ? 7.923 -0.560 -13.367 1.00 97.94 72 GLU A C 1
ATOM 556 O O . GLU A 1 72 ? 7.874 -0.325 -12.154 1.00 97.94 72 GLU A O 1
ATOM 561 N N . LYS A 1 73 ? 7.958 0.432 -14.264 1.00 97.38 73 LYS A N 1
ATOM 562 C CA . LYS A 1 73 ? 7.953 1.847 -13.872 1.00 97.38 73 LYS A CA 1
ATOM 563 C C . LYS A 1 73 ? 6.740 2.186 -13.001 1.00 97.38 73 LYS A C 1
ATOM 565 O O . LYS A 1 73 ? 6.897 2.878 -12.000 1.00 97.38 73 LYS A O 1
ATOM 570 N N . ASN A 1 74 ? 5.552 1.692 -13.359 1.00 95.38 74 ASN A N 1
ATOM 571 C CA . ASN A 1 74 ? 4.329 1.968 -12.605 1.00 95.38 74 ASN A CA 1
ATOM 572 C C . ASN A 1 74 ? 4.390 1.385 -11.184 1.00 95.38 74 ASN A C 1
ATOM 574 O O . ASN A 1 74 ? 4.058 2.087 -10.230 1.00 95.38 74 ASN A O 1
ATOM 578 N N . THR A 1 75 ? 4.900 0.161 -11.036 1.00 97.25 75 THR A N 1
ATOM 579 C CA . THR A 1 75 ? 5.142 -0.492 -9.741 1.00 97.25 75 THR A CA 1
ATOM 580 C C . THR A 1 75 ? 6.100 0.310 -8.879 1.00 97.25 75 THR A C 1
ATOM 582 O O . THR A 1 75 ? 5.767 0.662 -7.749 1.00 97.25 75 THR A O 1
ATOM 585 N N . LYS A 1 76 ? 7.253 0.694 -9.438 1.00 96.81 76 LYS A N 1
ATOM 586 C CA . LYS A 1 76 ? 8.233 1.544 -8.750 1.00 96.81 76 LYS A CA 1
ATOM 587 C C . LYS A 1 76 ? 7.609 2.856 -8.282 1.00 96.81 76 LYS A C 1
ATOM 589 O O . LYS A 1 76 ? 7.882 3.283 -7.167 1.00 96.81 76 LYS A O 1
ATOM 594 N N . THR A 1 77 ? 6.773 3.489 -9.107 1.00 96.00 77 THR A N 1
ATOM 595 C CA . THR A 1 77 ? 6.075 4.731 -8.750 1.00 96.00 77 THR A CA 1
ATOM 596 C C . THR A 1 77 ? 5.074 4.522 -7.617 1.00 96.00 77 THR A C 1
ATOM 598 O O . THR A 1 77 ? 5.101 5.288 -6.657 1.00 96.00 77 THR A O 1
ATOM 601 N N . LEU A 1 78 ? 4.213 3.506 -7.707 1.00 95.19 78 LEU A N 1
ATOM 602 C CA . LEU A 1 78 ? 3.183 3.228 -6.701 1.00 95.19 78 LEU A CA 1
ATOM 603 C C . LEU A 1 78 ? 3.789 2.833 -5.349 1.00 95.19 78 LEU A C 1
ATOM 605 O O . LEU A 1 78 ? 3.336 3.315 -4.320 1.00 95.19 78 LEU A O 1
ATOM 609 N N . PHE A 1 79 ? 4.858 2.032 -5.347 1.00 95.06 79 PHE A N 1
ATOM 610 C CA . PHE A 1 79 ? 5.535 1.576 -4.128 1.00 95.06 79 PHE A CA 1
ATOM 611 C C . PHE A 1 79 ? 6.616 2.534 -3.600 1.00 95.06 79 PHE A C 1
ATOM 613 O O . PHE A 1 79 ? 7.223 2.257 -2.563 1.00 95.06 79 PHE A O 1
ATOM 620 N N . PHE A 1 80 ? 6.876 3.660 -4.279 1.00 94.12 80 PHE A N 1
ATOM 621 C CA . PHE A 1 80 ? 7.881 4.636 -3.839 1.00 94.12 80 PHE A CA 1
ATOM 622 C C . PHE A 1 80 ? 7.514 5.265 -2.490 1.00 94.12 80 PHE A C 1
ATOM 624 O O . PHE A 1 80 ? 8.362 5.390 -1.607 1.00 94.12 80 PHE A O 1
ATOM 631 N N . ASN A 1 81 ? 6.248 5.647 -2.323 1.00 93.62 81 ASN A N 1
ATOM 632 C CA . ASN A 1 81 ? 5.696 6.133 -1.068 1.00 93.62 81 ASN A CA 1
ATOM 633 C C . ASN A 1 81 ? 4.184 5.850 -1.020 1.00 93.62 81 ASN A C 1
ATOM 635 O O . ASN A 1 81 ? 3.564 5.560 -2.039 1.00 93.62 81 ASN A O 1
ATOM 639 N N . TYR A 1 82 ? 3.590 5.953 0.169 1.00 89.81 82 TYR A N 1
ATOM 640 C CA . TYR A 1 82 ? 2.160 5.691 0.346 1.00 89.81 82 TYR A CA 1
ATOM 641 C C . TYR A 1 82 ? 1.263 6.715 -0.371 1.00 89.81 82 TYR A C 1
ATOM 643 O O . TYR A 1 82 ? 0.205 6.347 -0.871 1.00 89.81 82 TYR A O 1
ATOM 651 N N . VAL A 1 83 ? 1.696 7.978 -0.455 1.00 94.25 83 VAL A N 1
ATOM 652 C CA . VAL A 1 83 ? 0.926 9.072 -1.074 1.00 94.25 83 VAL A CA 1
ATOM 653 C C . VAL A 1 83 ? 0.647 8.778 -2.550 1.00 94.25 83 VAL A C 1
ATOM 655 O O . VAL A 1 83 ? -0.492 8.885 -2.984 1.00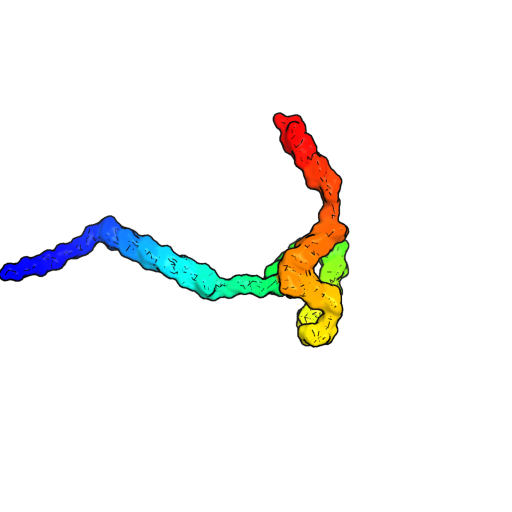 94.25 83 VAL A O 1
ATOM 658 N N . ASN A 1 84 ? 1.642 8.294 -3.297 1.00 94.62 84 ASN A N 1
ATOM 659 C CA . ASN A 1 84 ? 1.488 7.933 -4.707 1.00 94.62 84 ASN A CA 1
ATOM 660 C C . ASN A 1 84 ? 0.433 6.839 -4.923 1.00 94.62 84 ASN A C 1
ATOM 662 O O . ASN A 1 84 ? -0.278 6.849 -5.929 1.00 94.62 84 ASN A O 1
ATOM 666 N N . PHE A 1 85 ? 0.374 5.862 -4.015 1.00 94.62 85 PHE A N 1
ATOM 667 C CA . PHE A 1 85 ? -0.636 4.809 -4.046 1.00 94.62 85 PHE A CA 1
ATOM 668 C C . PHE A 1 85 ? -2.025 5.369 -3.736 1.00 94.62 85 PHE A C 1
ATOM 670 O O . PHE A 1 85 ? -2.953 5.133 -4.505 1.00 94.62 85 PHE A O 1
ATOM 677 N N . GLU A 1 86 ? -2.152 6.144 -2.659 1.00 93.19 86 GLU A N 1
ATOM 678 C CA . GLU A 1 86 ? -3.424 6.730 -2.237 1.00 93.19 86 GLU A CA 1
ATOM 679 C C . GLU A 1 86 ? -4.016 7.658 -3.307 1.00 93.19 86 GLU A C 1
ATOM 681 O O . GLU A 1 86 ? -5.185 7.515 -3.656 1.00 93.19 86 GLU A O 1
ATOM 686 N N . GLU A 1 87 ? -3.215 8.562 -3.876 1.00 93.62 87 GLU A N 1
ATOM 687 C CA . GLU A 1 87 ? -3.661 9.492 -4.920 1.00 93.62 87 GLU A CA 1
ATOM 688 C C . GLU A 1 87 ? -4.160 8.758 -6.167 1.00 93.62 87 GLU A C 1
ATOM 690 O O . GLU A 1 87 ? -5.197 9.112 -6.724 1.00 93.62 87 GLU A O 1
ATOM 695 N N . LYS A 1 88 ? -3.455 7.705 -6.598 1.00 93.12 88 LYS A N 1
ATOM 696 C CA . LYS A 1 88 ? -3.865 6.909 -7.763 1.00 93.12 88 LYS A CA 1
ATOM 697 C C . LYS A 1 88 ? -5.103 6.063 -7.490 1.00 93.12 88 LYS A C 1
ATOM 699 O O . LYS A 1 88 ? -5.949 5.939 -8.370 1.00 93.12 88 LYS A O 1
ATOM 704 N N . LEU A 1 89 ? -5.218 5.500 -6.288 1.00 90.94 89 LEU A N 1
ATOM 705 C CA . LEU A 1 89 ? -6.404 4.752 -5.881 1.00 90.94 89 LEU A CA 1
ATOM 706 C C . LEU A 1 89 ? -7.636 5.669 -5.875 1.00 90.94 89 LEU A C 1
ATOM 708 O O . LEU A 1 89 ? -8.669 5.319 -6.440 1.00 90.94 89 LEU A O 1
ATOM 712 N N . LYS A 1 90 ? -7.500 6.874 -5.313 1.00 89.94 90 LYS A N 1
ATOM 713 C CA . LYS A 1 90 ? -8.554 7.891 -5.303 1.00 89.94 90 LYS A CA 1
ATOM 714 C C . LYS A 1 90 ? -8.919 8.359 -6.707 1.00 89.94 90 LYS A C 1
ATOM 716 O O . LYS A 1 90 ? -10.081 8.305 -7.081 1.00 89.94 90 LYS A O 1
ATOM 721 N N . ALA A 1 91 ? -7.935 8.716 -7.528 1.00 88.31 91 ALA A N 1
ATOM 722 C CA . ALA A 1 91 ? -8.182 9.162 -8.898 1.00 88.31 91 ALA A CA 1
ATOM 723 C C . ALA A 1 91 ? -8.942 8.128 -9.751 1.00 88.31 91 ALA A C 1
ATOM 725 O O . ALA A 1 91 ? -9.709 8.515 -10.630 1.00 88.31 91 ALA A O 1
ATOM 726 N N . ASN A 1 92 ? -8.740 6.830 -9.497 1.00 85.62 92 ASN A N 1
ATOM 727 C CA . ASN A 1 92 ? -9.387 5.763 -10.258 1.00 85.62 92 ASN A CA 1
ATOM 728 C C . ASN A 1 92 ? -10.775 5.366 -9.728 1.00 85.62 92 ASN A C 1
ATOM 730 O O . ASN A 1 92 ? -11.604 4.924 -10.521 1.00 85.62 92 ASN A O 1
ATOM 734 N N . PHE A 1 93 ? -11.024 5.477 -8.418 1.00 85.62 93 PHE A N 1
ATOM 735 C CA . PHE A 1 93 ? -12.203 4.861 -7.783 1.00 85.62 93 PHE A CA 1
ATOM 736 C C . PHE A 1 93 ? -12.995 5.780 -6.848 1.00 85.62 93 PHE A C 1
ATOM 738 O O . PHE A 1 93 ? -14.132 5.461 -6.491 1.00 85.62 93 PHE A O 1
ATOM 745 N N . GLU A 1 94 ? -12.435 6.914 -6.436 1.00 80.38 94 GLU A N 1
ATOM 746 C CA . GLU A 1 94 ? -13.167 7.911 -5.665 1.00 80.38 94 GLU A CA 1
ATOM 747 C C . GLU A 1 94 ? -14.096 8.677 -6.608 1.00 80.38 94 GLU A C 1
ATOM 749 O O . GLU A 1 94 ? -13.713 9.081 -7.703 1.00 80.38 94 GLU A O 1
ATOM 754 N N . ASN A 1 95 ? -15.351 8.846 -6.196 1.00 69.50 95 ASN A N 1
ATOM 755 C CA . ASN A 1 95 ? -16.315 9.650 -6.934 1.00 69.50 95 ASN A CA 1
ATOM 756 C C . ASN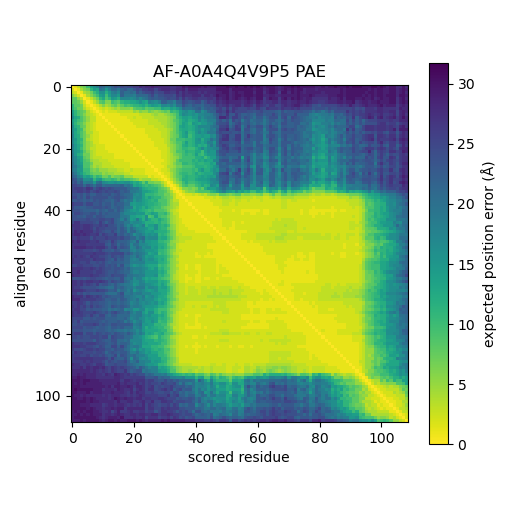 A 1 95 ? -16.372 11.043 -6.282 1.00 69.50 95 ASN A C 1
ATOM 758 O O . ASN A 1 95 ? -16.977 11.162 -5.209 1.00 69.50 95 ASN A O 1
ATOM 762 N N . PRO A 1 96 ? -15.812 12.093 -6.912 1.00 63.34 96 PRO A N 1
ATOM 763 C CA . PRO A 1 96 ? -15.762 13.439 -6.335 1.00 63.34 96 PRO A CA 1
ATOM 764 C C . PRO A 1 96 ? -17.153 14.010 -6.017 1.00 63.34 96 PRO A C 1
ATOM 766 O O . PRO A 1 96 ? -17.323 14.797 -5.083 1.00 63.34 96 PRO A O 1
ATOM 769 N N . ASP A 1 97 ? -18.180 13.588 -6.759 1.00 61.50 97 ASP A N 1
ATOM 770 C CA . ASP A 1 97 ? -19.548 14.064 -6.563 1.00 61.50 97 ASP A CA 1
ATOM 771 C C . ASP A 1 97 ? -20.215 13.442 -5.331 1.00 61.50 97 ASP A C 1
ATOM 773 O O . ASP A 1 97 ? -21.094 14.069 -4.732 1.00 61.50 97 ASP A O 1
ATOM 777 N N . LYS A 1 98 ? -19.792 12.246 -4.892 1.00 61.78 98 LYS A N 1
ATOM 778 C CA . LYS A 1 98 ? -20.322 11.624 -3.665 1.00 61.78 98 LYS A CA 1
ATOM 779 C C . LYS A 1 98 ? -19.896 12.387 -2.417 1.00 61.78 98 LYS A C 1
ATOM 781 O O . LYS A 1 98 ? -20.738 12.627 -1.555 1.00 61.78 98 LYS A O 1
ATOM 786 N N . GLU A 1 99 ? -18.639 12.820 -2.339 1.00 60.81 99 GLU A N 1
ATOM 787 C CA . GLU A 1 99 ? -18.163 13.651 -1.227 1.00 60.81 99 GLU A CA 1
ATOM 788 C C . GLU A 1 99 ? -18.863 15.010 -1.209 1.00 60.81 99 GLU A C 1
ATOM 790 O O . GLU A 1 99 ? -19.333 15.457 -0.163 1.00 60.81 99 GLU A O 1
ATOM 795 N N . ARG A 1 100 ? -19.023 15.640 -2.381 1.00 60.69 100 ARG A N 1
ATOM 796 C CA . ARG A 1 100 ? -19.751 16.908 -2.505 1.00 60.69 100 ARG A CA 1
ATOM 797 C C . ARG A 1 100 ? -21.210 16.772 -2.081 1.00 60.69 100 ARG A C 1
ATOM 799 O O . ARG A 1 100 ? -21.729 17.643 -1.386 1.00 60.69 100 ARG A O 1
ATOM 806 N N . THR A 1 101 ? -21.860 15.679 -2.471 1.00 60.22 101 THR A N 1
ATOM 807 C CA . THR A 1 101 ? -23.250 15.389 -2.097 1.00 60.22 101 THR A CA 1
ATOM 808 C C . THR A 1 101 ? -23.372 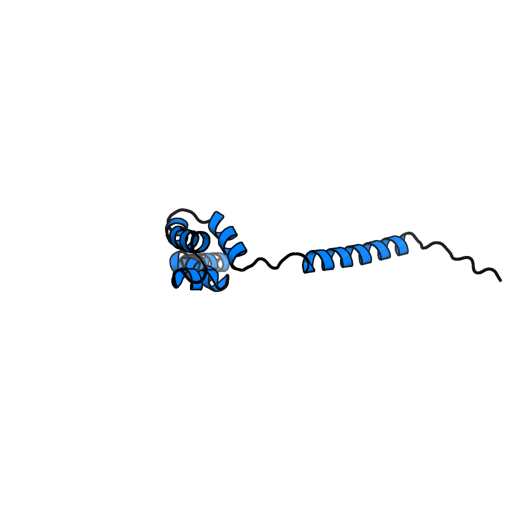15.127 -0.596 1.00 60.22 101 THR A C 1
ATOM 810 O O . THR A 1 101 ? -24.263 15.684 0.041 1.00 60.22 101 THR A O 1
ATOM 813 N N . ALA A 1 102 ? -22.455 14.357 -0.003 1.00 61.88 102 ALA A N 1
ATOM 814 C CA . ALA A 1 102 ? -22.426 14.114 1.438 1.00 61.88 102 ALA A CA 1
ATOM 815 C C . ALA A 1 102 ? -22.191 15.411 2.233 1.00 61.88 102 ALA A C 1
ATOM 817 O O . ALA A 1 102 ? -22.912 15.693 3.190 1.00 61.88 102 ALA A O 1
ATOM 818 N N . ALA A 1 103 ? -21.255 16.257 1.794 1.00 65.81 103 ALA A N 1
ATOM 819 C CA . ALA A 1 103 ? -21.002 17.560 2.406 1.00 65.81 103 ALA A CA 1
ATOM 820 C C . ALA A 1 103 ? -22.227 18.490 2.315 1.00 65.81 103 ALA A C 1
ATOM 822 O O . ALA A 1 103 ? -22.577 19.157 3.288 1.00 65.81 103 ALA 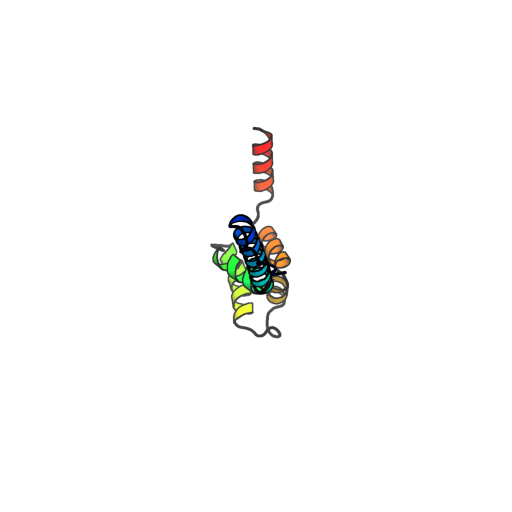A O 1
ATOM 823 N N . GLN A 1 104 ? -22.923 18.503 1.173 1.00 65.00 104 GLN A N 1
ATOM 824 C CA . GLN A 1 104 ? -24.169 19.259 1.004 1.00 65.00 104 GLN A CA 1
ATOM 825 C C . GLN A 1 104 ? -25.313 18.726 1.873 1.00 65.00 104 GLN A C 1
ATOM 827 O O . GLN A 1 104 ? -26.144 19.516 2.314 1.00 65.00 104 GLN A O 1
ATOM 832 N N . GLN A 1 105 ? -25.375 17.416 2.122 1.00 66.25 105 GLN A N 1
ATOM 833 C CA . GLN A 1 105 ? -26.362 16.828 3.029 1.00 66.25 105 GLN A CA 1
ATOM 834 C C . GLN A 1 105 ? -26.086 17.202 4.490 1.00 66.25 105 GLN A C 1
ATOM 836 O O . GLN A 1 105 ? -27.028 17.538 5.197 1.00 66.25 105 GLN A O 1
ATOM 841 N N . ILE A 1 106 ? -24.820 17.234 4.918 1.00 70.69 106 ILE A N 1
ATOM 842 C CA . ILE A 1 106 ? -24.430 17.678 6.268 1.00 70.69 106 ILE A CA 1
ATOM 843 C C . ILE A 1 106 ? -24.755 19.165 6.485 1.00 70.69 106 ILE A C 1
ATOM 845 O O . ILE A 1 106 ? -25.261 19.527 7.536 1.00 70.69 106 ILE A O 1
ATOM 849 N N . LEU A 1 107 ? -24.516 20.022 5.487 1.00 66.50 107 LEU A N 1
ATOM 850 C CA . LEU A 1 107 ? -24.828 21.462 5.543 1.00 66.50 107 LEU A CA 1
ATOM 851 C C . LEU A 1 107 ? -26.332 21.791 5.502 1.00 66.50 107 LEU A C 1
ATOM 853 O O . LEU A 1 107 ? -26.703 22.947 5.691 1.00 66.50 107 LEU A O 1
ATOM 857 N N . ARG A 1 108 ? -27.187 20.810 5.190 1.00 62.84 108 ARG A N 1
ATOM 858 C CA . ARG A 1 108 ? -28.651 20.955 5.152 1.00 62.84 108 ARG A CA 1
ATOM 859 C C . ARG A 1 108 ? -29.3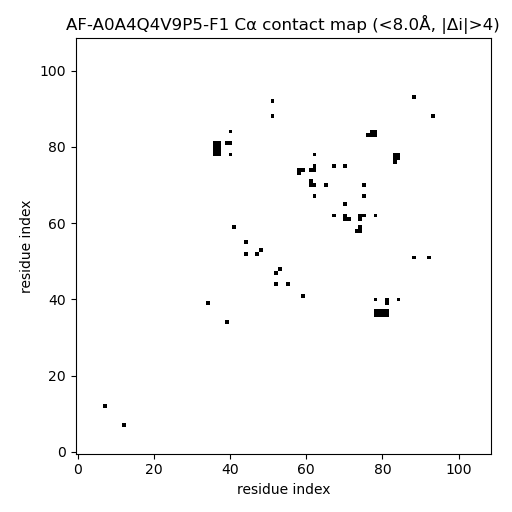52 20.411 6.406 1.00 62.84 108 ARG A C 1
ATOM 861 O O . ARG A 1 108 ? -30.582 20.458 6.440 1.00 62.84 108 ARG A O 1
ATOM 868 N N . LEU A 1 109 ? -28.600 19.893 7.382 1.00 53.16 109 LEU A N 1
ATOM 869 C CA . LEU A 1 109 ? -29.075 19.527 8.724 1.00 53.16 109 LEU A CA 1
ATOM 870 C C . LEU A 1 109 ? -28.941 20.717 9.679 1.00 53.16 109 LEU A C 1
ATOM 872 O O . LEU A 1 109 ? -29.833 20.849 10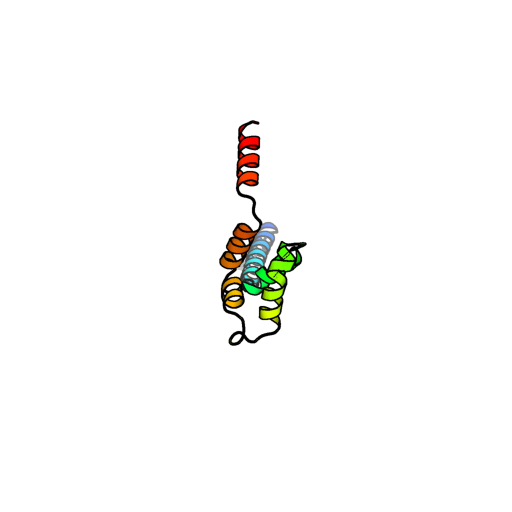.545 1.00 53.16 109 LEU A O 1
#

Secondary structure (DSSP, 8-state):
-----PPPPHHHHHHHHHHHHHHHHHHHHHHSPPPPHHHHHHHHHTT--HHHHHHHHHHHHHHHHS-TTTS-HHHHHHTT-HHHHHHHHHHHH--HHHHHHHHHHHTT-

Foldseek 3Di:
DDDDPDDDDPVRVVVVVVVVVVVVVVVVVVVPPPQQQQNVLVVVLVVDDDPLVVVCVVLVCLVVVDDPVRRDPLNCQCRVHNVSVVVVSCVVPPDPVVVVVVVVVVVVD